Protein AF-A0ABD3Q5N9-F1 (afdb_monomer_lite)

Secondary structure (DSSP, 8-state):
-------------------------------TTPPPHHHHHHHHHHHHHHHHTT--HHHHHHHHHHHHHHHHHHHHHHHHHHHHHHHHHHS--GGG-HHHHHHHHHHHHHHHHT------

Radius of gyration: 29.47 Å; chains: 1; bounding box: 69×51×84 Å

Organism: NCBI:txid382360

Foldseek 3Di:
DDDDDDDPDDDDDDDDDDDPDDPDPPPPPDDPLADDPVVVVVLVVVVVCVVVDPDDPVVVVVSVVSVVSNVVVVVVVVVVVVVVVVCVVPVVDVVPPVVVVVVVVVVVVVVVVPDDPPDD

Sequence (120 aa):
MKAFTSLVALAVLGNAFQMPQSKKWHRPTSLKSELSPTDEMCIENVAEFCLHESCDVEEYEALINQLEDQKAHFIRHVANVESLLIRLKDSNHPEHDPDEVTSLKENIKSTLAGAPSVTP

Structure (mmCIF, N/CA/C/O backbone):
data_AF-A0ABD3Q5N9-F1
#
_entry.id   AF-A0ABD3Q5N9-F1
#
loop_
_atom_site.group_PDB
_atom_site.id
_atom_site.type_symbol
_atom_site.label_atom_id
_atom_site.label_alt_id
_atom_site.label_comp_id
_atom_site.label_asym_id
_atom_site.label_entity_id
_atom_site.label_seq_id
_atom_site.pdbx_PDB_ins_code
_atom_site.Cartn_x
_atom_site.Cartn_y
_atom_site.Cartn_z
_atom_site.occupancy
_atom_site.B_iso_or_equiv
_atom_site.auth_seq_id
_atom_site.auth_comp_id
_atom_site.auth_asym_id
_atom_site.auth_atom_id
_atom_site.pdbx_PDB_model_num
ATOM 1 N N . MET A 1 1 ? 41.271 -23.981 -7.144 1.00 37.34 1 MET A N 1
ATOM 2 C CA . MET A 1 1 ? 41.428 -23.730 -5.695 1.00 37.34 1 MET A CA 1
ATOM 3 C C . MET A 1 1 ? 40.038 -23.689 -5.065 1.00 37.34 1 MET A C 1
ATOM 5 O O . MET A 1 1 ? 39.230 -22.921 -5.552 1.00 37.34 1 MET A O 1
ATOM 9 N N . LYS A 1 2 ? 39.803 -24.573 -4.076 1.00 35.91 2 LYS A N 1
ATOM 10 C CA . LYS A 1 2 ? 38.897 -24.515 -2.894 1.00 35.91 2 LYS A CA 1
ATOM 11 C C . LYS A 1 2 ? 37.463 -23.969 -3.115 1.00 35.91 2 LYS A C 1
ATOM 13 O O . LYS A 1 2 ? 37.296 -22.783 -3.332 1.00 35.91 2 LYS A O 1
ATOM 18 N N . ALA A 1 3 ? 36.425 -24.803 -3.229 1.00 40.91 3 ALA A N 1
ATOM 19 C CA . ALA A 1 3 ? 35.703 -25.544 -2.173 1.00 40.91 3 ALA A CA 1
ATOM 20 C C . ALA A 1 3 ? 34.823 -24.662 -1.253 1.00 40.91 3 ALA A C 1
ATOM 22 O O . ALA A 1 3 ? 35.330 -23.936 -0.410 1.00 40.91 3 ALA A O 1
ATOM 23 N N . PHE A 1 4 ? 33.512 -24.777 -1.498 1.00 41.69 4 PHE A N 1
ATOM 24 C CA . PHE A 1 4 ? 32.325 -24.751 -0.632 1.00 41.69 4 PHE A CA 1
ATOM 25 C C . PHE A 1 4 ? 32.367 -24.268 0.838 1.00 41.69 4 PHE A C 1
ATOM 27 O O . PHE A 1 4 ? 33.246 -24.596 1.627 1.00 41.69 4 PHE A O 1
ATOM 34 N N . THR A 1 5 ? 31.203 -23.700 1.192 1.00 39.72 5 THR A N 1
ATOM 35 C CA . THR A 1 5 ? 30.460 -23.760 2.471 1.00 39.72 5 THR A CA 1
ATOM 36 C C . THR A 1 5 ? 30.858 -22.855 3.641 1.00 39.72 5 THR A C 1
ATOM 38 O O . THR A 1 5 ? 31.850 -23.075 4.318 1.00 39.72 5 THR A O 1
ATOM 41 N N . SER A 1 6 ? 29.948 -21.902 3.897 1.00 41.06 6 SER A N 1
ATOM 42 C CA . SER A 1 6 ? 29.183 -21.691 5.139 1.00 41.06 6 SER A CA 1
ATOM 43 C C . SER A 1 6 ? 29.929 -21.694 6.473 1.00 41.06 6 SER A C 1
ATOM 45 O O . SER A 1 6 ? 30.444 -22.724 6.888 1.00 41.06 6 SER A O 1
ATOM 47 N N . LEU A 1 7 ? 29.823 -20.581 7.206 1.00 46.78 7 LEU A N 1
ATOM 48 C CA . LEU A 1 7 ? 29.673 -20.572 8.665 1.00 46.78 7 LEU A CA 1
ATOM 49 C C . LEU A 1 7 ? 29.138 -19.200 9.106 1.00 46.78 7 LEU A C 1
ATOM 51 O O . LEU A 1 7 ? 29.884 -18.260 9.366 1.00 46.78 7 LEU A O 1
ATOM 55 N N . VAL A 1 8 ? 27.809 -19.096 9.168 1.00 43.47 8 VAL A N 1
ATOM 56 C CA . VAL A 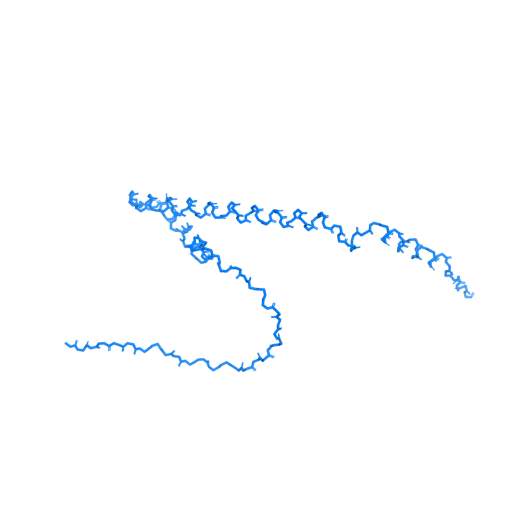1 8 ? 27.124 -18.079 9.973 1.00 43.47 8 VAL A CA 1
ATOM 57 C C . VAL A 1 8 ? 27.407 -18.426 11.432 1.00 43.47 8 VAL A C 1
ATOM 59 O O . VAL A 1 8 ? 26.953 -19.454 11.934 1.00 43.47 8 VAL A O 1
ATOM 62 N N . ALA A 1 9 ? 28.209 -17.601 12.098 1.00 44.34 9 ALA A N 1
ATOM 63 C CA . ALA A 1 9 ? 28.511 -17.757 13.511 1.00 44.34 9 ALA A CA 1
ATOM 64 C C . ALA A 1 9 ? 27.290 -17.345 14.352 1.00 44.34 9 ALA A C 1
ATOM 66 O O . ALA A 1 9 ? 27.000 -16.161 14.519 1.00 44.34 9 ALA A O 1
ATOM 67 N N . LEU A 1 10 ? 26.577 -18.339 14.888 1.00 41.94 10 LEU A N 1
ATOM 68 C CA . LEU A 1 10 ? 25.719 -18.179 16.059 1.00 41.94 10 LEU A CA 1
ATOM 69 C C . LEU A 1 10 ? 26.592 -18.090 17.316 1.00 41.94 10 LEU A C 1
ATOM 71 O O . LEU A 1 10 ? 27.362 -19.011 17.571 1.00 41.94 10 LEU A O 1
ATOM 75 N N . ALA A 1 11 ? 26.386 -17.054 18.132 1.00 39.78 11 ALA A N 1
ATOM 76 C CA . ALA A 1 11 ? 26.263 -17.168 19.591 1.00 39.78 11 ALA A CA 1
ATOM 77 C C . ALA A 1 11 ? 25.996 -15.785 20.209 1.00 39.78 11 ALA A C 1
ATOM 79 O O . ALA A 1 11 ? 26.923 -15.034 20.497 1.00 39.78 11 ALA A O 1
ATOM 80 N N . VAL A 1 12 ? 24.727 -15.465 20.473 1.00 46.62 12 VAL A N 1
ATOM 81 C CA . VAL A 1 12 ? 24.376 -14.485 21.509 1.00 46.62 12 VAL A CA 1
ATOM 82 C C . VAL A 1 12 ? 23.659 -15.252 22.611 1.00 46.62 12 VAL A C 1
ATOM 84 O O . VAL A 1 12 ? 22.549 -15.747 22.429 1.00 46.62 12 VAL A O 1
ATOM 87 N N . LEU A 1 13 ? 24.345 -15.390 23.743 1.00 49.22 13 LEU A N 1
ATOM 88 C CA . LEU A 1 13 ? 23.787 -15.867 25.001 1.00 49.22 13 LEU A CA 1
ATOM 89 C C . LEU A 1 13 ? 22.885 -14.763 25.566 1.00 49.22 13 LEU A C 1
ATOM 91 O O . LEU A 1 13 ? 23.374 -13.733 26.023 1.00 49.22 13 LEU A O 1
ATOM 95 N N . GLY A 1 14 ? 21.571 -14.976 25.513 1.00 41.62 14 GLY A N 1
ATOM 96 C CA . GLY A 1 14 ? 20.565 -14.105 26.117 1.00 41.62 14 GLY A CA 1
ATOM 97 C C . GLY A 1 14 ? 19.717 -14.897 27.106 1.00 41.62 14 GLY A C 1
ATOM 98 O O . GLY A 1 14 ? 19.040 -15.846 26.721 1.00 41.62 14 GLY A O 1
ATOM 99 N N . ASN A 1 15 ? 19.809 -14.522 28.380 1.00 43.81 15 ASN A N 1
ATOM 100 C CA . ASN A 1 15 ? 19.151 -15.145 29.525 1.00 43.81 15 ASN A CA 1
ATOM 101 C C . ASN A 1 15 ? 17.639 -15.356 29.349 1.00 43.81 15 ASN A C 1
ATOM 103 O O . ASN A 1 15 ? 16.923 -14.518 28.804 1.00 43.81 15 ASN A O 1
ATOM 107 N N . ALA A 1 16 ? 17.163 -16.469 29.909 1.00 43.06 16 ALA A N 1
ATOM 108 C CA . ALA A 1 16 ? 15.758 -16.818 30.013 1.00 43.06 16 ALA A CA 1
ATOM 109 C C . ALA A 1 16 ? 14.989 -15.794 30.865 1.0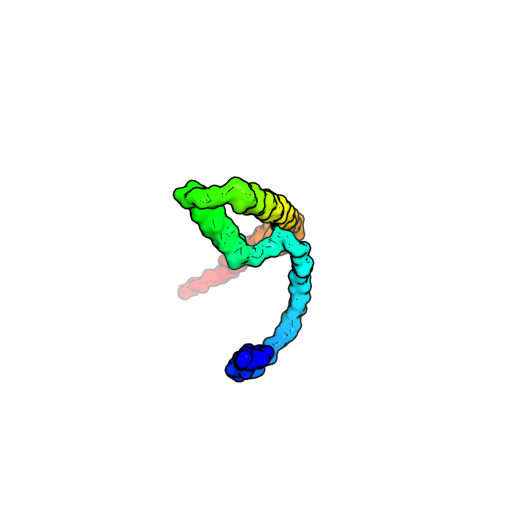0 43.06 16 ALA A C 1
ATOM 111 O O . ALA A 1 16 ? 15.178 -15.709 32.078 1.00 43.06 16 ALA A O 1
ATOM 112 N N . PHE A 1 17 ? 14.075 -15.061 30.230 1.00 43.28 17 PHE A N 1
ATOM 113 C CA . PHE A 1 17 ? 12.979 -14.364 30.897 1.00 43.28 17 PHE A CA 1
ATOM 114 C C . PHE A 1 17 ? 11.678 -15.051 30.469 1.00 43.28 17 PHE A C 1
ATOM 116 O O . PHE A 1 17 ? 11.176 -14.853 29.363 1.00 43.28 17 PHE A O 1
ATOM 123 N N . GLN A 1 18 ? 11.175 -15.948 31.318 1.00 43.56 18 GLN A N 1
ATOM 124 C CA . GLN A 1 18 ? 9.936 -16.682 31.073 1.00 43.56 18 GLN A CA 1
ATOM 125 C C . GLN A 1 18 ? 8.748 -15.751 31.350 1.00 43.56 18 GLN A C 1
ATOM 127 O O . GLN A 1 18 ? 8.299 -15.606 32.485 1.00 43.56 18 GLN A O 1
ATOM 132 N N . MET A 1 19 ? 8.256 -15.094 30.304 1.00 39.12 19 MET A N 1
ATOM 133 C CA . MET A 1 19 ? 7.057 -14.260 30.359 1.00 39.12 19 MET A CA 1
ATOM 134 C C . MET A 1 19 ? 5.802 -15.156 30.305 1.00 39.12 19 MET A C 1
ATOM 136 O O . MET A 1 19 ? 5.771 -16.105 29.512 1.00 39.12 19 MET A O 1
ATOM 140 N N . PRO A 1 20 ? 4.766 -14.912 31.131 1.00 42.91 20 PRO A N 1
ATOM 141 C CA . PRO A 1 20 ? 3.529 -15.684 31.084 1.00 42.91 20 PRO A CA 1
ATOM 142 C C . PRO A 1 20 ? 2.859 -15.535 29.713 1.00 42.91 20 PRO A C 1
ATOM 144 O O . PRO A 1 20 ? 2.778 -14.440 29.157 1.00 42.91 20 PRO A O 1
ATOM 147 N N . GLN A 1 21 ? 2.415 -16.666 29.158 1.00 47.38 21 GLN A N 1
ATOM 148 C CA . GLN A 1 21 ? 1.833 -16.785 27.821 1.00 47.38 21 GLN A CA 1
ATOM 149 C C . GLN A 1 21 ? 0.546 -15.957 27.706 1.00 47.38 21 GLN A C 1
ATOM 151 O O . GLN A 1 21 ? -0.555 -16.437 27.973 1.00 47.38 21 GLN A O 1
ATOM 156 N N . SER A 1 22 ? 0.691 -14.701 27.288 1.00 43.41 22 SER A N 1
ATOM 157 C CA . SER A 1 22 ? -0.414 -13.901 26.776 1.00 43.41 22 SER A CA 1
ATOM 158 C C . SER A 1 22 ? -0.911 -14.557 25.492 1.00 43.41 22 SER A C 1
ATOM 160 O O . SER A 1 22 ? -0.111 -14.911 24.619 1.00 43.41 22 SER A O 1
ATOM 162 N N . LYS A 1 23 ? -2.225 -14.786 25.411 1.00 49.62 23 LYS A N 1
ATOM 163 C CA . LYS A 1 23 ? -2.898 -15.419 24.274 1.00 49.62 23 LYS A CA 1
ATOM 164 C C . LYS A 1 23 ? -2.450 -14.707 23.001 1.00 49.62 23 LYS A C 1
ATOM 166 O O . LYS A 1 23 ? -2.789 -13.548 22.779 1.00 49.62 23 LYS A O 1
ATOM 171 N N . LYS A 1 24 ? -1.636 -15.399 22.202 1.00 40.03 24 LYS A N 1
ATOM 172 C CA . LYS A 1 24 ? -1.138 -14.899 20.927 1.00 40.03 24 LYS A CA 1
ATOM 173 C C . LY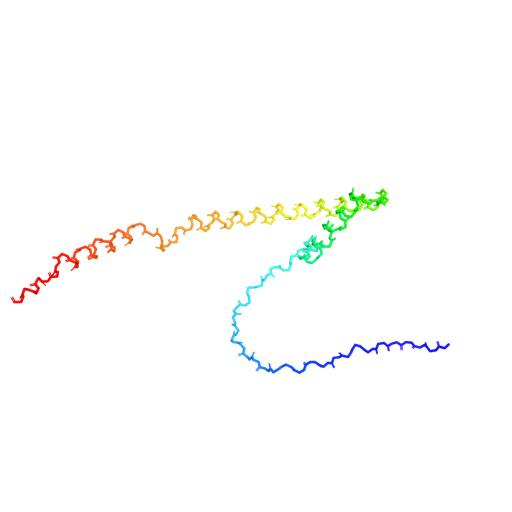S A 1 24 ? -2.354 -14.654 20.046 1.00 40.03 24 LYS A C 1
ATOM 175 O O . LYS A 1 24 ? -2.965 -15.600 19.556 1.00 40.03 24 LYS A O 1
ATOM 180 N N . TRP A 1 25 ? -2.709 -13.388 19.860 1.00 41.59 25 TRP A N 1
ATOM 181 C CA . TRP A 1 25 ? -3.486 -12.992 18.701 1.00 41.59 25 TRP A CA 1
ATOM 182 C C . TRP A 1 25 ? -2.658 -13.424 17.499 1.00 41.59 25 TRP A C 1
ATOM 184 O O . TRP A 1 25 ? -1.605 -12.851 17.218 1.00 41.59 25 TRP A O 1
ATOM 194 N N . HIS A 1 26 ? -3.072 -14.514 16.859 1.00 44.16 26 HIS A N 1
ATOM 195 C CA . HIS A 1 26 ? -2.537 -14.881 15.566 1.00 44.16 26 HIS A CA 1
ATOM 196 C C . HIS A 1 26 ? -2.869 -13.720 14.636 1.00 44.16 26 HIS A C 1
ATOM 198 O O . HIS A 1 26 ? -4.006 -13.578 14.190 1.00 44.16 26 HIS A O 1
ATOM 204 N N . ARG A 1 27 ? -1.877 -12.856 14.390 1.00 50.31 27 ARG A N 1
ATOM 205 C CA . ARG A 1 27 ? -1.890 -11.973 13.231 1.00 50.31 27 ARG A CA 1
ATOM 206 C C . ARG A 1 27 ? -2.106 -12.906 12.038 1.00 50.31 27 ARG A C 1
ATOM 208 O O . ARG A 1 27 ? -1.303 -13.832 11.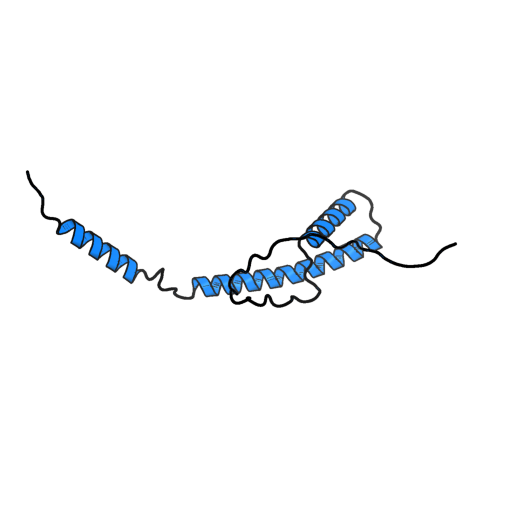885 1.00 50.31 27 ARG A O 1
ATOM 215 N N . PRO A 1 28 ? -3.177 -12.740 11.246 1.00 50.47 28 PRO A N 1
ATOM 216 C CA . PRO A 1 28 ? -3.296 -13.471 9.999 1.00 50.47 28 PRO A CA 1
ATOM 217 C C . PRO A 1 28 ? -2.005 -13.202 9.234 1.00 50.47 28 PRO A C 1
ATOM 219 O O . PRO A 1 28 ? -1.641 -12.044 9.041 1.00 50.47 28 PRO A O 1
ATOM 222 N N . THR A 1 29 ? -1.258 -14.252 8.9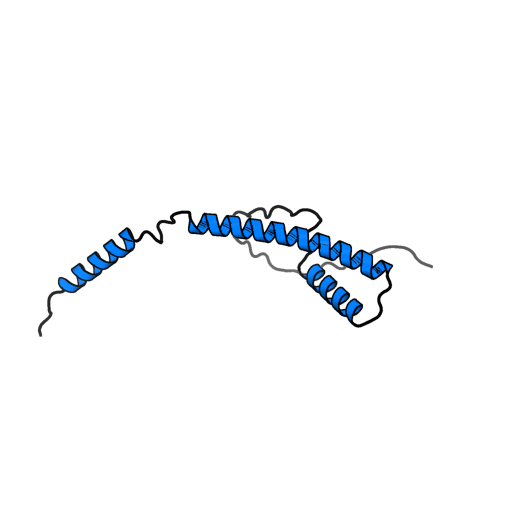05 1.00 48.75 29 THR A N 1
ATOM 223 C CA . THR A 1 29 ? -0.126 -14.157 7.986 1.00 48.75 29 THR A CA 1
ATOM 224 C C . THR A 1 29 ? -0.680 -13.603 6.682 1.00 48.75 29 THR A C 1
ATOM 226 O O . THR A 1 29 ? -1.344 -14.324 5.935 1.00 48.75 29 THR A O 1
ATOM 229 N N . SER A 1 30 ? -0.510 -12.291 6.517 1.00 42.94 30 SER A N 1
ATOM 230 C CA . SER A 1 30 ? -1.032 -11.506 5.412 1.00 42.94 30 SER A CA 1
ATOM 231 C C . SER A 1 30 ? -0.432 -12.025 4.113 1.00 42.94 30 SER A C 1
ATOM 233 O O . SER A 1 30 ? 0.695 -12.525 4.068 1.00 42.94 30 SER A O 1
ATOM 235 N N . LEU A 1 31 ? -1.262 -11.987 3.081 1.00 49.50 31 LEU A N 1
ATOM 236 C CA . LEU A 1 31 ? -0.988 -12.419 1.720 1.00 49.50 31 LEU A CA 1
ATOM 237 C C . LEU A 1 31 ? 0.341 -11.820 1.232 1.00 49.50 31 LEU A C 1
ATOM 239 O O . LEU A 1 31 ? 0.678 -10.702 1.598 1.00 49.50 31 LEU A O 1
ATOM 243 N N . LYS A 1 32 ? 1.061 -12.549 0.371 1.00 56.09 32 LYS A N 1
ATOM 244 C CA . LYS A 1 32 ? 2.394 -12.248 -0.207 1.00 56.09 32 LYS A CA 1
ATOM 245 C C . LYS A 1 32 ? 2.552 -10.892 -0.948 1.00 56.09 32 LYS A C 1
ATOM 247 O O . LYS A 1 32 ? 3.481 -10.744 -1.727 1.00 56.09 32 LYS A O 1
ATOM 252 N N . SER A 1 33 ? 1.640 -9.944 -0.764 1.00 63.88 3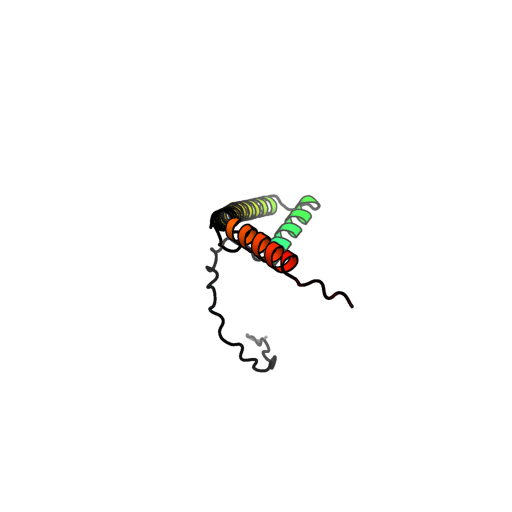3 SER A N 1
ATOM 253 C CA . SER A 1 33 ? 1.548 -8.654 -1.449 1.00 63.88 33 SER A CA 1
ATOM 254 C C . SER A 1 33 ? 1.760 -7.452 -0.519 1.00 63.88 33 SER A C 1
ATOM 256 O O . SER A 1 33 ? 1.973 -6.362 -1.035 1.00 63.88 33 SER A O 1
ATOM 258 N N . GLU A 1 34 ? 1.708 -7.620 0.806 1.00 78.31 34 GLU A N 1
ATOM 259 C CA . GLU A 1 34 ? 2.019 -6.546 1.759 1.00 78.31 34 GLU A CA 1
ATOM 260 C C . GLU A 1 34 ? 3.534 -6.471 1.960 1.00 78.31 34 GLU A C 1
ATOM 262 O O . GLU A 1 34 ? 4.153 -7.452 2.389 1.00 78.31 34 GLU A O 1
ATOM 267 N N . LEU A 1 35 ? 4.133 -5.334 1.606 1.00 83.25 35 LEU A N 1
ATOM 268 C CA . LEU A 1 35 ? 5.548 -5.091 1.859 1.00 83.25 35 LEU A CA 1
ATOM 269 C C . LEU A 1 35 ? 5.815 -4.933 3.357 1.00 83.25 35 LEU A C 1
ATOM 271 O O . LEU A 1 35 ? 4.939 -4.583 4.147 1.00 83.25 35 LEU A O 1
ATOM 275 N N . SER A 1 36 ? 7.049 -5.225 3.771 1.00 89.44 36 SER A N 1
ATOM 276 C CA . SER A 1 36 ? 7.468 -4.838 5.113 1.00 89.44 36 SER A CA 1
ATOM 277 C C . SER A 1 36 ? 7.668 -3.317 5.172 1.00 89.44 36 SER A C 1
ATOM 279 O O . SER A 1 36 ? 8.013 -2.721 4.154 1.00 89.44 36 SER A O 1
ATOM 281 N N . PRO A 1 37 ? 7.567 -2.676 6.351 1.00 89.50 37 PRO A N 1
ATOM 282 C CA . PRO A 1 37 ? 7.831 -1.238 6.476 1.00 89.50 37 PRO A CA 1
ATOM 283 C C . PRO A 1 37 ? 9.225 -0.824 5.981 1.00 89.50 37 PRO A C 1
ATOM 285 O O . PRO A 1 37 ? 9.438 0.300 5.538 1.00 89.50 37 PRO A O 1
ATOM 288 N N . THR A 1 38 ? 10.201 -1.734 6.064 1.00 90.94 38 THR A N 1
ATOM 289 C CA . THR A 1 38 ? 11.535 -1.506 5.503 1.00 90.94 38 THR A CA 1
ATOM 290 C C . THR A 1 38 ? 11.497 -1.497 3.980 1.00 90.94 38 THR A C 1
ATOM 292 O O . THR A 1 38 ? 12.092 -0.612 3.373 1.00 90.94 38 THR A O 1
ATOM 295 N N . ASP A 1 39 ? 10.779 -2.438 3.369 1.00 90.19 39 ASP A N 1
ATOM 296 C CA . ASP A 1 39 ? 10.651 -2.514 1.914 1.00 90.19 39 ASP A CA 1
ATOM 297 C C . ASP A 1 39 ? 9.826 -1.344 1.352 1.00 90.19 39 ASP A C 1
ATOM 299 O O . ASP A 1 39 ? 10.159 -0.835 0.286 1.00 90.19 39 ASP A O 1
ATOM 303 N N . GLU A 1 40 ? 8.803 -0.876 2.079 1.00 91.06 40 GLU A N 1
ATOM 304 C CA . GLU A 1 40 ? 8.025 0.334 1.754 1.00 91.06 40 GLU A CA 1
ATOM 305 C C . GLU A 1 40 ? 8.926 1.576 1.682 1.00 91.06 40 GLU A C 1
ATOM 307 O O . GLU A 1 40 ? 8.962 2.286 0.682 1.00 91.06 40 GLU A O 1
ATOM 312 N N . MET A 1 41 ? 9.753 1.794 2.701 1.00 92.75 41 MET A N 1
ATOM 313 C CA . MET A 1 41 ? 10.720 2.893 2.686 1.00 92.75 41 MET A CA 1
ATOM 314 C C . MET A 1 41 ? 11.752 2.731 1.554 1.00 92.75 41 MET A C 1
ATOM 316 O O . MET A 1 41 ? 12.172 3.709 0.936 1.00 92.75 41 MET A O 1
ATOM 320 N N . CYS A 1 42 ? 12.200 1.503 1.272 1.00 92.56 42 CYS A N 1
ATOM 321 C CA . CYS A 1 42 ? 13.126 1.250 0.170 1.00 92.56 42 CYS A CA 1
ATOM 322 C C . CYS A 1 42 ? 12.505 1.591 -1.189 1.00 92.56 42 CYS A C 1
ATOM 324 O O . CYS A 1 42 ? 13.169 2.246 -1.990 1.00 92.56 42 CYS A O 1
ATOM 326 N N . ILE A 1 43 ? 11.257 1.190 -1.446 1.00 92.88 43 ILE A N 1
ATOM 327 C CA . ILE A 1 43 ? 10.594 1.479 -2.723 1.00 92.88 43 ILE A CA 1
ATOM 328 C C . ILE A 1 43 ? 10.307 2.975 -2.889 1.00 92.88 43 ILE A C 1
ATOM 330 O O . ILE A 1 43 ? 10.482 3.498 -3.985 1.00 92.88 43 ILE A O 1
ATOM 334 N N . GLU A 1 44 ? 9.966 3.683 -1.809 1.00 92.38 44 GLU A N 1
ATOM 335 C CA . GLU A 1 44 ? 9.815 5.145 -1.815 1.00 92.38 44 GLU A CA 1
ATOM 336 C C . GLU A 1 44 ? 11.127 5.845 -2.183 1.00 92.38 44 GLU A C 1
ATOM 338 O O . GLU A 1 44 ? 11.143 6.719 -3.047 1.00 92.38 44 GLU A O 1
ATOM 343 N N . ASN A 1 45 ? 12.247 5.415 -1.594 1.00 93.31 45 ASN A N 1
ATOM 344 C CA . ASN A 1 45 ? 13.561 5.973 -1.915 1.00 93.31 45 ASN A CA 1
ATOM 345 C C . ASN A 1 45 ? 13.974 5.700 -3.369 1.00 93.31 45 ASN A C 1
ATOM 347 O O . ASN A 1 45 ? 14.568 6.570 -4.003 1.00 93.31 45 ASN A O 1
ATOM 351 N N . VAL A 1 46 ? 13.672 4.513 -3.907 1.00 93.06 46 VAL A N 1
ATOM 352 C CA . VAL A 1 46 ? 13.944 4.199 -5.321 1.00 93.06 46 VAL A CA 1
ATOM 353 C C . VAL A 1 46 ? 13.049 5.025 -6.244 1.00 93.06 46 VAL A C 1
ATOM 355 O O . VAL A 1 46 ? 13.535 5.529 -7.251 1.00 93.06 46 VAL A O 1
ATOM 358 N N . ALA A 1 47 ? 11.777 5.227 -5.896 1.00 93.62 47 ALA A N 1
ATOM 359 C CA . ALA A 1 47 ? 10.880 6.092 -6.659 1.00 93.62 47 ALA A CA 1
ATOM 360 C C . ALA A 1 47 ? 11.376 7.537 -6.687 1.00 93.62 47 ALA A C 1
ATOM 362 O O . ALA A 1 47 ? 11.457 8.132 -7.759 1.00 93.62 47 ALA A O 1
ATOM 363 N N . GLU A 1 48 ? 11.787 8.072 -5.539 1.00 94.19 48 GLU A N 1
ATOM 364 C CA . GLU A 1 48 ? 12.362 9.413 -5.455 1.00 94.19 48 GLU A CA 1
ATOM 365 C C . GLU A 1 48 ? 13.649 9.524 -6.279 1.00 94.19 48 GLU A C 1
ATOM 367 O O . GLU A 1 48 ? 13.828 10.490 -7.021 1.00 94.19 48 GLU A O 1
ATOM 372 N N . PHE A 1 49 ? 14.522 8.513 -6.204 1.00 93.25 49 PHE A N 1
ATOM 373 C CA . PHE A 1 49 ? 15.731 8.449 -7.019 1.00 93.25 49 PHE A CA 1
ATOM 374 C C . PHE A 1 49 ? 15.396 8.451 -8.511 1.00 93.25 49 PHE A C 1
ATOM 376 O O . PHE A 1 49 ? 15.930 9.280 -9.238 1.00 93.25 49 PHE A O 1
ATOM 383 N N . CYS A 1 50 ? 14.469 7.601 -8.958 1.00 93.44 50 CYS A N 1
ATOM 384 C CA . CYS A 1 50 ? 14.068 7.552 -10.360 1.00 93.44 50 CYS A CA 1
ATOM 385 C C . CYS A 1 50 ? 13.420 8.849 -10.840 1.00 93.44 50 CYS A C 1
ATOM 387 O O . CYS A 1 50 ? 13.551 9.175 -12.010 1.00 93.44 50 CYS A O 1
ATOM 389 N N . LEU A 1 51 ? 12.740 9.615 -9.984 1.00 92.50 51 LEU A N 1
ATOM 390 C CA . LEU A 1 51 ? 12.176 10.913 -10.373 1.00 92.50 51 LEU A CA 1
ATOM 391 C C . LEU A 1 51 ? 13.245 12.000 -10.579 1.00 92.50 51 LEU A C 1
ATOM 393 O O . LEU A 1 51 ? 13.020 12.926 -11.360 1.00 92.50 51 LEU A O 1
ATOM 397 N N . HIS A 1 52 ? 14.378 11.909 -9.880 1.00 91.31 52 HIS A N 1
ATOM 398 C CA . HIS A 1 52 ? 15.451 12.911 -9.920 1.00 91.31 52 HIS A CA 1
ATOM 399 C C . HIS A 1 52 ? 16.587 12.545 -10.878 1.00 91.31 52 HIS A C 1
ATOM 401 O O . HIS A 1 52 ? 17.155 13.420 -11.530 1.00 91.31 52 HIS A O 1
ATOM 407 N N . GLU A 1 53 ? 16.908 11.261 -10.963 1.00 89.06 53 GLU A N 1
ATOM 408 C CA . GLU A 1 53 ? 17.933 10.683 -11.823 1.00 89.06 53 GLU A CA 1
ATOM 409 C C . GLU A 1 53 ? 17.270 9.875 -12.945 1.00 89.06 53 GLU A C 1
ATOM 411 O O . GLU A 1 53 ? 16.127 9.448 -12.835 1.00 89.06 53 GLU A O 1
ATOM 416 N N . SER A 1 54 ? 17.963 9.635 -14.056 1.00 83.31 54 SER A N 1
ATOM 417 C CA . SER A 1 54 ? 17.381 8.846 -15.147 1.00 83.31 54 SER A CA 1
ATOM 418 C C . SER A 1 54 ? 17.406 7.345 -14.826 1.00 83.31 54 SER A C 1
ATOM 420 O O . SER A 1 54 ? 18.454 6.716 -14.982 1.00 83.31 54 SER A O 1
ATOM 422 N N . CYS A 1 55 ? 16.267 6.774 -14.430 1.00 93.12 55 CYS A N 1
ATOM 423 C CA . CYS A 1 55 ? 16.017 5.329 -14.534 1.00 93.12 55 CYS A CA 1
ATOM 424 C C . CYS A 1 55 ? 15.623 4.958 -15.971 1.00 93.12 55 CYS A C 1
ATOM 426 O O . CYS A 1 55 ? 15.129 5.809 -16.725 1.00 93.12 55 CYS A O 1
ATOM 428 N N . ASP A 1 56 ? 15.857 3.707 -16.369 1.00 93.62 56 ASP A N 1
ATOM 429 C CA . ASP A 1 56 ? 15.398 3.228 -17.675 1.00 93.62 56 ASP A CA 1
ATOM 430 C C . ASP A 1 56 ? 13.883 2.950 -17.686 1.00 93.62 56 ASP A C 1
ATOM 432 O O . ASP A 1 56 ? 13.204 2.976 -16.655 1.00 93.62 56 ASP A O 1
ATOM 436 N N . VAL A 1 57 ? 13.316 2.788 -18.884 1.00 93.94 57 VAL A N 1
ATOM 437 C CA . VAL A 1 57 ? 11.857 2.688 -19.057 1.00 93.94 57 VAL A CA 1
ATOM 438 C C . VAL A 1 57 ? 11.326 1.418 -18.397 1.00 93.94 57 VAL A C 1
ATOM 440 O O . VAL A 1 57 ? 10.269 1.439 -17.768 1.00 93.94 57 VAL A O 1
ATOM 443 N N . GLU A 1 58 ? 12.074 0.328 -18.505 1.00 93.44 58 GLU A N 1
ATOM 444 C CA . GLU A 1 58 ? 11.737 -0.967 -17.936 1.00 93.44 58 GLU A CA 1
ATOM 445 C C . GLU A 1 58 ? 11.708 -0.927 -16.399 1.00 93.44 58 GLU A C 1
ATOM 447 O O . GLU A 1 58 ? 10.781 -1.459 -15.780 1.00 93.44 58 GLU A O 1
ATOM 452 N N . GLU A 1 59 ? 12.676 -0.257 -15.772 1.00 89.81 59 GLU A N 1
ATOM 453 C CA . GLU A 1 59 ? 12.726 -0.015 -14.328 1.00 89.81 59 GLU A CA 1
ATOM 454 C C . GLU A 1 59 ? 11.542 0.837 -13.862 1.00 89.81 59 GLU A C 1
ATOM 456 O O . GLU A 1 59 ? 10.894 0.502 -12.866 1.00 89.81 59 GLU A O 1
ATOM 461 N N . TYR A 1 60 ? 11.205 1.895 -14.604 1.00 93.06 60 TYR A N 1
ATOM 462 C CA . TYR A 1 60 ? 10.039 2.732 -14.318 1.00 93.06 60 TYR A CA 1
ATOM 463 C C . TYR A 1 60 ? 8.730 1.943 -14.365 1.00 93.06 60 TYR A C 1
ATOM 465 O O . TYR A 1 60 ? 7.911 2.050 -13.451 1.00 93.06 60 TYR A O 1
ATOM 473 N N . GLU A 1 61 ? 8.521 1.141 -15.408 1.00 93.94 61 GLU A N 1
ATOM 474 C CA . GLU A 1 61 ? 7.313 0.325 -15.547 1.00 93.94 61 GLU A CA 1
ATOM 475 C C . GLU A 1 61 ? 7.203 -0.712 -14.426 1.00 93.94 61 GLU A C 1
ATOM 477 O O . GLU A 1 61 ? 6.130 -0.887 -13.839 1.00 93.94 61 GLU A O 1
ATOM 482 N N . ALA A 1 62 ? 8.308 -1.378 -14.079 1.00 91.88 62 ALA A N 1
ATOM 483 C CA . ALA A 1 62 ? 8.337 -2.323 -12.967 1.00 91.88 62 ALA A CA 1
ATOM 484 C C . ALA A 1 62 ? 7.983 -1.641 -11.636 1.00 91.88 62 ALA A C 1
ATOM 486 O O . ALA A 1 62 ? 7.166 -2.162 -10.870 1.00 91.88 62 ALA A O 1
ATOM 487 N N . LEU A 1 63 ? 8.546 -0.456 -11.389 1.00 94.19 63 LEU A N 1
ATOM 488 C CA . LEU A 1 63 ? 8.310 0.312 -10.172 1.00 94.19 63 LEU A CA 1
ATOM 489 C C . LEU A 1 63 ? 6.864 0.810 -10.069 1.00 94.19 63 LEU A C 1
ATOM 491 O O . LEU A 1 63 ? 6.257 0.714 -9.002 1.00 94.19 63 LEU A O 1
ATOM 495 N N . ILE A 1 64 ? 6.284 1.281 -11.176 1.00 94.69 64 ILE A N 1
ATOM 496 C CA . ILE A 1 64 ? 4.875 1.694 -11.241 1.00 94.69 64 ILE A CA 1
ATOM 497 C C . ILE A 1 64 ? 3.961 0.522 -10.891 1.00 94.69 64 ILE A C 1
ATOM 499 O O . ILE A 1 64 ? 3.128 0.658 -9.997 1.00 94.69 64 ILE A O 1
ATOM 503 N N . ASN A 1 65 ? 4.149 -0.637 -11.528 1.00 93.06 65 ASN A N 1
ATOM 504 C CA . ASN A 1 65 ? 3.332 -1.823 -11.254 1.00 93.06 65 ASN A CA 1
ATOM 505 C C . ASN A 1 65 ? 3.409 -2.224 -9.773 1.00 93.06 65 ASN A C 1
ATOM 507 O O . ASN A 1 65 ? 2.391 -2.502 -9.138 1.00 93.06 65 ASN A O 1
ATOM 511 N N . GLN A 1 66 ? 4.610 -2.190 -9.191 1.00 91.94 66 GLN A N 1
ATOM 512 C CA . GLN A 1 66 ? 4.795 -2.516 -7.782 1.00 91.94 66 GLN A CA 1
ATOM 513 C C . GLN A 1 66 ? 4.091 -1.509 -6.855 1.00 91.94 66 GLN A C 1
ATOM 515 O O . GLN A 1 66 ? 3.460 -1.915 -5.876 1.00 91.94 66 GLN A O 1
ATOM 520 N N . LEU A 1 67 ? 4.151 -0.210 -7.159 1.00 94.56 67 LEU A N 1
ATOM 521 C CA . LEU A 1 67 ? 3.456 0.831 -6.392 1.00 94.56 67 LEU A CA 1
ATOM 522 C C . LEU A 1 67 ? 1.928 0.741 -6.535 1.00 94.56 67 LEU A C 1
ATOM 524 O O . LEU A 1 67 ? 1.207 0.966 -5.559 1.00 94.56 67 LEU A O 1
ATOM 528 N N . GLU A 1 68 ? 1.414 0.376 -7.709 1.00 94.44 68 GLU A N 1
ATOM 529 C CA . GLU A 1 68 ? -0.018 0.134 -7.921 1.00 94.44 68 GLU A CA 1
ATOM 530 C C . GLU A 1 68 ? -0.529 -1.050 -7.090 1.00 94.44 68 GLU A C 1
ATOM 532 O O . GLU A 1 68 ? -1.580 -0.945 -6.442 1.00 94.44 68 GLU A O 1
ATOM 537 N N . ASP A 1 69 ? 0.244 -2.135 -7.019 1.00 90.44 69 ASP A N 1
ATOM 538 C CA . ASP A 1 69 ? -0.063 -3.285 -6.166 1.00 90.44 69 ASP A CA 1
ATOM 539 C C . ASP A 1 69 ? -0.086 -2.899 -4.677 1.00 90.44 69 ASP A C 1
ATOM 541 O O . ASP A 1 69 ? -1.023 -3.262 -3.950 1.00 90.44 69 ASP A O 1
ATOM 545 N N . GLN A 1 70 ? 0.890 -2.102 -4.217 1.00 91.94 70 GLN A N 1
ATOM 546 C CA . GLN A 1 70 ? 0.912 -1.597 -2.836 1.00 91.94 70 GLN A CA 1
ATOM 547 C C . GLN A 1 70 ? -0.277 -0.684 -2.536 1.00 91.94 70 GLN A C 1
ATOM 549 O O . GLN A 1 70 ? -0.941 -0.832 -1.507 1.00 91.94 70 GLN A O 1
ATOM 554 N N . LYS A 1 71 ? -0.631 0.212 -3.461 1.00 93.38 71 LYS A N 1
ATOM 555 C CA . LYS A 1 71 ? -1.815 1.069 -3.331 1.00 93.38 71 LYS A CA 1
ATOM 556 C C . LYS A 1 71 ? -3.089 0.241 -3.154 1.00 93.38 71 LYS A C 1
ATOM 558 O O . LYS A 1 71 ? -3.901 0.540 -2.275 1.00 93.38 71 LYS A O 1
ATOM 563 N N . ALA A 1 72 ? -3.278 -0.807 -3.955 1.00 90.88 72 ALA A N 1
ATOM 564 C CA . ALA A 1 72 ? -4.441 -1.686 -3.839 1.00 90.88 72 ALA A CA 1
ATOM 565 C C . ALA A 1 72 ? -4.487 -2.414 -2.484 1.00 90.88 72 ALA A C 1
ATOM 567 O O . ALA A 1 72 ? -5.570 -2.629 -1.925 1.00 90.88 72 ALA A O 1
ATOM 568 N N . HIS A 1 73 ? -3.323 -2.779 -1.941 1.00 89.62 73 HIS A N 1
ATOM 569 C CA . HIS A 1 73 ? -3.212 -3.340 -0.600 1.00 89.62 73 HIS A CA 1
ATOM 570 C C . HIS A 1 73 ? -3.637 -2.329 0.480 1.00 89.62 73 HIS A C 1
ATOM 572 O O . HIS A 1 73 ? -4.507 -2.643 1.300 1.00 89.62 73 HIS A O 1
ATOM 578 N N . PHE A 1 74 ? -3.115 -1.100 0.443 1.00 91.12 74 PHE A N 1
ATOM 579 C CA . PHE A 1 74 ? -3.454 -0.068 1.426 1.00 91.12 74 PHE A CA 1
ATOM 580 C C . PHE A 1 74 ? -4.928 0.323 1.410 1.00 91.12 74 PHE A C 1
ATOM 582 O O . PHE A 1 74 ? -5.515 0.484 2.476 1.00 91.12 74 PHE A O 1
ATOM 589 N N . ILE A 1 75 ? -5.567 0.394 0.238 1.00 94.19 75 ILE A N 1
ATOM 590 C CA . ILE A 1 75 ? -7.014 0.656 0.144 1.00 94.19 75 ILE A CA 1
ATOM 591 C C . ILE A 1 75 ? -7.810 -0.390 0.938 1.00 94.19 75 ILE A C 1
ATOM 593 O O . ILE A 1 75 ? -8.696 -0.041 1.721 1.00 94.19 75 ILE A O 1
ATOM 597 N N . ARG A 1 76 ? -7.475 -1.678 0.785 1.00 91.62 76 ARG A N 1
ATOM 598 C CA . ARG A 1 76 ? -8.110 -2.760 1.556 1.00 91.62 76 ARG A CA 1
ATOM 599 C C . ARG A 1 76 ? -7.819 -2.645 3.049 1.00 91.62 76 ARG A C 1
ATOM 601 O O . ARG A 1 76 ? -8.719 -2.870 3.858 1.00 91.62 76 ARG A O 1
ATOM 608 N N . HIS A 1 77 ? -6.585 -2.303 3.413 1.00 90.38 77 HIS A N 1
ATOM 609 C CA . HIS A 1 77 ? -6.195 -2.121 4.807 1.00 90.38 77 HIS A CA 1
ATOM 610 C C . HIS A 1 77 ? -6.986 -0.987 5.473 1.00 90.38 77 HIS A C 1
ATOM 612 O O . HIS A 1 77 ? -7.590 -1.202 6.524 1.00 90.38 77 HIS A O 1
ATOM 618 N N . VAL A 1 78 ? -7.054 0.184 4.833 1.00 94.38 78 VAL A N 1
ATOM 619 C CA . VAL A 1 78 ? -7.813 1.348 5.313 1.00 94.38 78 VAL A CA 1
ATOM 620 C C . VAL A 1 78 ? -9.287 0.998 5.477 1.00 94.38 78 VAL A C 1
ATOM 622 O O . VAL A 1 78 ? -9.832 1.213 6.555 1.00 94.38 78 VAL A O 1
ATOM 625 N N . ALA A 1 79 ? -9.909 0.357 4.483 1.00 95.00 79 ALA A N 1
ATOM 626 C CA . ALA A 1 79 ? -11.310 -0.058 4.576 1.00 95.00 79 ALA A CA 1
ATOM 627 C C . ALA A 1 79 ? -11.574 -1.004 5.767 1.00 95.00 79 ALA A C 1
ATOM 629 O O . ALA A 1 79 ? -12.602 -0.910 6.440 1.00 95.00 79 ALA A O 1
ATOM 630 N N . ASN A 1 80 ? -10.638 -1.912 6.065 1.00 93.06 80 ASN A N 1
ATOM 631 C CA . ASN A 1 80 ? -10.739 -2.785 7.233 1.00 93.06 80 ASN A CA 1
ATOM 632 C C . ASN A 1 80 ? -10.615 -2.001 8.552 1.00 93.06 80 ASN A C 1
ATOM 634 O O . ASN A 1 80 ? -11.401 -2.218 9.474 1.00 93.06 80 ASN A O 1
ATOM 638 N N . VAL A 1 81 ? -9.660 -1.072 8.641 1.00 94.56 81 VAL A N 1
ATOM 639 C CA . VAL A 1 81 ? -9.492 -0.202 9.818 1.00 94.56 81 VAL A CA 1
ATOM 640 C C . VAL A 1 81 ? -10.734 0.665 10.037 1.00 94.56 81 VAL A C 1
ATOM 642 O O . VAL A 1 81 ? -11.223 0.749 11.162 1.00 94.56 81 VAL A O 1
ATOM 645 N N . GLU A 1 82 ? -11.298 1.244 8.979 1.00 95.69 82 GLU A N 1
ATOM 646 C CA . GLU A 1 82 ? -12.545 2.015 9.038 1.00 95.69 82 GLU A CA 1
ATOM 647 C C . GLU A 1 82 ? -13.720 1.161 9.519 1.00 95.69 82 GLU A C 1
ATOM 649 O O . GLU A 1 82 ? -14.472 1.584 10.397 1.00 95.69 82 GLU A O 1
ATOM 654 N N . SER A 1 83 ? -13.852 -0.070 9.016 1.00 92.56 83 SER A N 1
ATOM 655 C CA . SER A 1 83 ? -14.883 -1.005 9.479 1.00 92.56 83 SER A CA 1
ATOM 656 C C . SER A 1 83 ? -14.759 -1.302 10.977 1.00 92.56 83 SER A C 1
ATOM 658 O O . SER A 1 83 ? -15.761 -1.307 11.696 1.00 92.56 83 SER A O 1
ATOM 660 N N . LEU A 1 84 ? -13.537 -1.517 11.476 1.00 91.00 84 LEU A N 1
ATOM 661 C CA . LEU A 1 84 ? -13.288 -1.711 12.906 1.00 91.00 84 LEU A CA 1
ATOM 662 C C . LEU A 1 84 ? -13.622 -0.457 13.717 1.00 91.00 84 LEU A C 1
ATOM 664 O O . LEU A 1 84 ? -14.256 -0.570 14.764 1.00 91.00 84 LEU A O 1
ATOM 668 N N . LEU A 1 85 ? -13.242 0.725 13.228 1.00 90.44 85 LEU A N 1
ATOM 669 C CA . LEU A 1 85 ? -13.535 1.998 13.881 1.00 90.44 85 LEU A CA 1
ATOM 670 C C . LEU A 1 85 ? -15.043 2.233 14.006 1.00 90.44 85 LEU A C 1
ATOM 672 O O . LEU A 1 85 ? -15.511 2.590 15.083 1.00 90.44 85 LEU A O 1
ATOM 676 N N . ILE A 1 86 ? -15.805 1.998 12.935 1.00 90.56 86 ILE A N 1
ATOM 677 C CA . ILE A 1 86 ? -17.271 2.102 12.947 1.00 90.56 86 ILE A CA 1
ATOM 678 C C . ILE A 1 86 ? -17.847 1.151 13.994 1.00 90.56 86 ILE A C 1
ATOM 680 O O . ILE A 1 86 ? -18.580 1.580 14.876 1.00 90.56 86 ILE A O 1
ATOM 684 N N . ARG A 1 87 ? -17.437 -0.122 13.972 1.00 86.56 87 ARG A N 1
ATOM 685 C CA . ARG A 1 87 ? -17.917 -1.121 14.936 1.00 86.56 87 ARG A CA 1
ATOM 686 C C . ARG A 1 87 ? -17.606 -0.753 16.382 1.00 86.56 87 ARG A C 1
ATOM 688 O O . ARG A 1 87 ? -18.432 -1.028 17.237 1.00 86.56 87 ARG A O 1
ATOM 695 N N . LEU A 1 88 ? -16.441 -0.167 16.657 1.00 83.94 88 LEU A N 1
ATOM 696 C CA . LEU A 1 88 ? -16.064 0.286 18.001 1.00 83.94 88 LEU A CA 1
ATOM 697 C C . LEU A 1 88 ? -16.833 1.534 18.446 1.00 83.94 88 LEU A C 1
ATOM 699 O O . LEU A 1 88 ? -17.064 1.712 19.637 1.00 83.94 88 LEU A O 1
ATOM 703 N N . LYS A 1 89 ? -17.224 2.403 17.510 1.00 82.44 89 LYS A N 1
ATOM 704 C CA . LYS A 1 89 ? -18.076 3.562 17.804 1.00 82.44 89 LYS A CA 1
ATOM 705 C C . LYS A 1 89 ? -19.531 3.156 18.036 1.00 82.44 89 LYS A C 1
ATOM 707 O O . LYS A 1 89 ? -20.180 3.720 18.908 1.00 82.44 89 LYS A O 1
ATOM 712 N N . ASP A 1 90 ? -20.011 2.175 17.280 1.00 80.50 90 ASP A N 1
ATOM 713 C CA . ASP A 1 90 ? -21.394 1.697 17.331 1.00 80.50 90 ASP A CA 1
ATOM 714 C C . ASP A 1 90 ? -21.620 0.639 18.422 1.00 80.50 90 ASP A C 1
ATOM 716 O O . ASP A 1 90 ? -22.763 0.312 18.735 1.00 80.50 90 ASP A O 1
ATOM 720 N N . SER A 1 91 ? -20.559 0.077 19.016 1.00 67.62 91 SER A N 1
ATOM 721 C CA . SER A 1 91 ? -20.663 -1.064 19.934 1.00 67.62 91 SER A CA 1
ATOM 722 C C . SER A 1 91 ? -21.305 -0.760 21.290 1.00 67.62 91 SER A C 1
ATOM 724 O O . SER A 1 91 ? -21.321 -1.666 22.120 1.00 67.62 91 SER A O 1
ATOM 726 N N . ASN A 1 92 ? -21.859 0.444 21.522 1.00 58.75 92 ASN A N 1
ATOM 727 C CA . ASN A 1 92 ? -22.498 0.844 22.786 1.00 58.75 92 ASN A CA 1
ATOM 728 C C . ASN A 1 92 ? -21.710 0.306 23.992 1.00 58.75 92 ASN A C 1
ATOM 730 O O . ASN A 1 92 ? -22.238 -0.415 24.840 1.00 58.75 92 ASN A O 1
ATOM 734 N N . HIS A 1 93 ? -20.397 0.567 24.017 1.00 58.00 93 HIS A N 1
ATOM 735 C CA . HIS A 1 93 ? -19.587 0.151 25.151 1.00 58.00 93 HIS A CA 1
ATOM 736 C C . HIS A 1 93 ? -20.127 0.849 26.412 1.00 58.00 93 HIS A C 1
ATOM 738 O O . HIS A 1 93 ? -20.217 2.078 26.419 1.00 58.00 93 HIS A O 1
ATOM 744 N N . PRO A 1 94 ? -20.463 0.098 27.478 1.00 55.38 94 PRO A N 1
ATOM 745 C CA . PRO A 1 94 ? -21.091 0.645 28.683 1.00 55.38 94 PRO A CA 1
ATOM 746 C C . PRO A 1 94 ? -20.221 1.679 29.415 1.00 55.38 94 PRO A C 1
ATOM 748 O O . PRO A 1 94 ? -20.731 2.449 30.214 1.00 55.38 94 PRO A O 1
ATOM 751 N N . GLU A 1 95 ? -18.927 1.789 29.088 1.00 56.19 95 GLU A N 1
ATOM 752 C CA . GLU A 1 95 ? -18.053 2.850 29.617 1.00 56.19 95 GLU A CA 1
ATOM 753 C C . GLU A 1 95 ? -18.418 4.269 29.123 1.00 56.19 95 GLU A C 1
ATOM 755 O O . GLU A 1 95 ? -17.863 5.268 29.589 1.00 56.19 95 GLU A O 1
ATOM 760 N N . HIS A 1 96 ? -19.374 4.378 28.201 1.00 53.72 96 HIS A N 1
ATOM 761 C CA . HIS A 1 96 ? -20.012 5.626 27.791 1.00 53.72 96 HIS A CA 1
ATOM 762 C C . HIS A 1 96 ? -21.540 5.511 27.824 1.00 53.72 96 HIS A C 1
ATOM 764 O O . HIS A 1 96 ? -22.219 6.020 26.936 1.00 53.72 96 HIS A O 1
ATOM 770 N N . ASP A 1 97 ? -22.103 4.863 28.849 1.00 62.53 97 ASP A N 1
ATOM 771 C CA . ASP A 1 97 ? -23.524 5.038 29.141 1.00 62.53 97 ASP A CA 1
ATOM 772 C C . ASP A 1 97 ? -23.752 6.445 29.745 1.00 62.53 97 ASP A C 1
ATOM 774 O O . ASP A 1 97 ? -23.312 6.721 30.872 1.00 62.53 97 ASP A O 1
ATOM 778 N N . PRO A 1 98 ? -24.399 7.378 29.016 1.00 62.66 98 PRO A N 1
ATOM 779 C CA . PRO A 1 98 ? -24.697 8.704 29.546 1.00 62.66 98 PRO A CA 1
ATOM 780 C C . PRO A 1 98 ? -25.573 8.637 30.803 1.00 62.66 98 PRO A C 1
ATOM 782 O O . PRO A 1 98 ? -25.495 9.550 31.631 1.00 62.66 98 PRO A O 1
ATOM 785 N N . ASP A 1 99 ? -26.353 7.572 30.993 1.00 67.50 99 ASP A N 1
ATOM 786 C CA . ASP A 1 99 ? -27.218 7.406 32.158 1.00 67.50 99 ASP A CA 1
ATOM 787 C C . ASP A 1 99 ? -26.409 7.025 33.405 1.00 67.50 99 ASP A C 1
ATOM 789 O O . ASP A 1 99 ? -26.668 7.564 34.485 1.00 67.50 99 ASP A O 1
ATOM 793 N N . GLU A 1 100 ? -25.357 6.208 33.273 1.00 67.06 100 GLU A N 1
ATOM 794 C CA . GLU A 1 100 ? -24.427 5.923 34.376 1.00 67.06 100 GLU A CA 1
ATOM 795 C C . GLU A 1 100 ? -23.643 7.174 34.790 1.00 67.06 100 GLU A C 1
ATOM 797 O O . GLU A 1 100 ? -23.527 7.469 35.983 1.00 67.06 100 GLU A O 1
ATOM 802 N N . VAL A 1 101 ? -23.171 7.972 33.824 1.00 72.25 101 VAL A N 1
ATOM 803 C CA . VAL A 1 101 ? -22.478 9.245 34.101 1.00 72.25 101 VAL A CA 1
ATOM 804 C C . VAL A 1 101 ? -23.417 10.242 34.783 1.00 72.25 101 VAL A C 1
ATOM 806 O O . VAL A 1 101 ? -23.025 10.934 35.728 1.00 72.25 101 VAL A O 1
ATOM 809 N N . THR A 1 102 ? -24.673 10.307 34.341 1.00 78.25 102 THR A N 1
ATOM 810 C CA . THR A 1 102 ? -25.687 11.198 34.922 1.00 78.25 102 THR A CA 1
ATOM 811 C C . THR A 1 102 ? -26.075 10.749 36.332 1.00 78.25 102 THR A C 1
ATOM 813 O O . THR A 1 102 ? -26.143 11.574 37.245 1.00 78.25 102 THR A O 1
ATOM 816 N N . SER A 1 103 ? -26.236 9.442 36.543 1.00 80.06 103 SER A N 1
ATOM 817 C CA . SER A 1 103 ? -26.513 8.839 37.850 1.00 80.06 103 SER A CA 1
ATOM 818 C C . SER A 1 103 ? -25.358 9.051 38.835 1.00 80.06 103 SER A C 1
ATOM 820 O O . SER A 1 103 ? -25.569 9.437 39.987 1.00 80.06 103 SER A O 1
ATOM 822 N N . LEU A 1 104 ? -24.110 8.898 38.382 1.00 81.69 104 LEU A N 1
ATOM 823 C CA . LEU A 1 104 ? -22.924 9.176 39.192 1.00 81.69 104 LEU A CA 1
ATOM 824 C C . LEU A 1 104 ? -22.839 10.661 39.576 1.00 81.69 104 LEU A C 1
ATOM 826 O O . LEU A 1 104 ? -22.557 10.990 40.730 1.00 81.69 104 LEU A O 1
ATOM 830 N N . LYS A 1 105 ? -23.137 11.566 38.638 1.00 84.31 105 LYS A N 1
ATOM 831 C CA . LYS A 1 105 ? -23.147 13.016 38.877 1.00 84.31 105 LYS A CA 1
ATOM 832 C C . LYS A 1 105 ? -24.179 13.424 39.931 1.00 84.31 105 LYS A C 1
ATOM 834 O O . LYS A 1 105 ? -23.852 14.220 40.814 1.00 84.31 105 LYS A O 1
ATOM 839 N N . GLU A 1 106 ? -25.393 12.881 39.874 1.00 84.75 106 GLU A N 1
ATOM 840 C CA . GLU A 1 106 ? -26.429 13.157 40.879 1.00 84.75 106 GLU A CA 1
ATOM 841 C C . GLU A 1 106 ? -26.084 12.552 42.249 1.00 84.75 106 GLU A C 1
ATOM 843 O O . GLU A 1 106 ? -26.249 13.221 43.272 1.00 84.75 106 GLU A O 1
ATOM 848 N N . ASN A 1 107 ? -25.493 11.353 42.291 1.00 84.94 107 ASN A N 1
ATOM 849 C CA . ASN A 1 107 ? -25.017 10.752 43.543 1.00 84.94 107 ASN A CA 1
ATOM 850 C C . ASN A 1 107 ? -23.914 11.583 44.221 1.00 84.94 107 ASN A C 1
ATOM 852 O O . ASN A 1 107 ? -23.964 11.818 45.433 1.00 84.94 107 ASN A O 1
ATOM 856 N N . ILE A 1 108 ? -22.940 12.090 43.458 1.00 86.44 108 ILE A N 1
ATOM 857 C CA . ILE A 1 108 ? -21.888 12.978 43.984 1.00 86.44 108 ILE A CA 1
ATOM 858 C C . ILE A 1 108 ? -22.501 14.271 44.534 1.00 86.44 108 ILE A C 1
ATOM 860 O O . ILE A 1 108 ? -22.155 14.712 45.631 1.00 86.44 108 ILE A O 1
ATOM 864 N N . LYS A 1 109 ? -23.450 14.867 43.806 1.00 86.44 109 LYS A N 1
ATOM 865 C CA . LYS A 1 109 ? -24.128 16.105 44.208 1.00 86.44 109 LYS A CA 1
ATOM 866 C C . LYS A 1 109 ? -24.937 15.930 45.495 1.00 86.44 109 LYS A C 1
ATOM 868 O O . LYS A 1 109 ? -24.876 16.791 46.369 1.00 86.44 109 LYS A O 1
ATOM 873 N N . SER A 1 110 ? -25.641 14.808 45.637 1.00 81.12 110 SER A N 1
ATOM 874 C CA . SER A 1 110 ? -26.371 14.453 46.859 1.00 81.12 110 SER A CA 1
ATOM 875 C C . SER A 1 110 ? -25.427 14.259 48.053 1.00 81.12 110 SER A C 1
ATOM 877 O O . SER A 1 110 ? -25.661 14.810 49.128 1.00 81.12 110 SER A O 1
ATOM 879 N N . THR A 1 111 ? -24.302 13.570 47.842 1.00 82.50 111 THR A N 1
ATOM 880 C CA . THR A 1 111 ? -23.288 13.327 48.884 1.00 82.50 111 THR A CA 1
ATOM 881 C C . THR A 1 111 ? -22.648 14.628 49.379 1.00 82.50 111 THR A C 1
ATOM 883 O O . THR A 1 111 ? -22.439 14.802 50.577 1.00 82.50 111 THR A O 1
ATOM 886 N N . LEU A 1 112 ? -22.382 15.574 48.475 1.00 79.69 112 LEU A N 1
ATOM 887 C CA . LEU A 1 112 ? -21.841 16.890 48.827 1.00 79.69 112 LEU A CA 1
ATOM 888 C C . LEU A 1 112 ? -22.875 17.795 49.513 1.00 79.69 112 LEU A C 1
ATOM 890 O O . LEU A 1 112 ? -22.508 18.582 50.380 1.00 79.69 112 LEU A O 1
ATOM 894 N N . ALA A 1 113 ? -24.159 17.679 49.161 1.00 74.62 113 ALA A N 1
ATOM 895 C CA . ALA A 1 113 ? -25.239 18.428 49.806 1.00 74.62 113 ALA A CA 1
ATOM 896 C C . ALA A 1 113 ? -25.582 17.903 51.215 1.00 74.62 113 ALA A C 1
ATOM 898 O O . ALA A 1 113 ? -26.111 18.652 52.033 1.00 74.62 113 ALA A O 1
ATOM 899 N N . GLY A 1 114 ? -25.288 16.630 51.496 1.00 63.88 114 GLY A N 1
ATOM 900 C CA . GLY A 1 114 ? -25.520 15.983 52.791 1.00 63.88 114 GLY A CA 1
ATOM 901 C C . GLY A 1 114 ? -24.359 16.078 53.787 1.00 63.88 114 GLY A C 1
ATOM 902 O O . GLY A 1 114 ? -24.490 15.571 54.901 1.00 63.88 114 GLY A O 1
ATOM 903 N N . ALA A 1 115 ? -23.229 16.694 53.424 1.00 57.72 115 ALA A N 1
ATOM 904 C CA . ALA A 1 115 ? -22.102 16.851 54.338 1.00 57.72 115 ALA A CA 1
ATOM 905 C C . ALA A 1 115 ? -22.497 17.781 55.508 1.00 57.72 115 ALA A C 1
ATOM 907 O O . ALA A 1 115 ? -22.831 18.945 55.265 1.00 57.72 115 ALA A O 1
ATOM 908 N N . PRO A 1 116 ? -22.478 17.316 56.774 1.00 56.06 116 PRO A N 1
ATOM 909 C CA . PRO A 1 116 ? -22.794 18.174 57.905 1.00 56.06 116 PRO A CA 1
ATOM 910 C C . PRO A 1 116 ? -21.747 19.284 57.987 1.00 56.06 116 PRO A C 1
ATOM 912 O O . PRO A 1 116 ? -20.543 19.018 58.012 1.00 56.06 116 PRO A O 1
ATOM 915 N N . SER A 1 117 ? -22.206 20.535 58.029 1.00 52.91 117 SER A N 1
ATOM 916 C CA . SER A 1 117 ? -21.355 21.677 58.332 1.00 52.91 117 SER A CA 1
ATOM 917 C C . SER A 1 117 ? -20.729 21.453 59.707 1.00 52.91 117 SER A C 1
ATOM 919 O O . SER A 1 117 ? -21.398 21.599 60.731 1.00 52.91 117 SER A O 1
ATOM 921 N N . VAL A 1 118 ? -19.454 21.073 59.741 1.00 58.09 118 VAL A N 1
ATOM 922 C CA . VAL A 1 118 ? -18.656 21.124 60.965 1.00 58.09 118 VAL A CA 1
ATOM 923 C C . VAL A 1 118 ? -18.370 22.602 61.216 1.00 58.09 118 VAL A C 1
ATOM 925 O O . VAL A 1 118 ? -17.376 23.150 60.747 1.00 58.09 118 VAL A O 1
ATOM 928 N N . THR A 1 119 ? -19.313 23.278 61.865 1.00 51.50 119 THR A N 1
ATOM 929 C CA . THR A 1 119 ? -19.090 24.599 62.456 1.00 51.50 119 THR A CA 1
ATOM 930 C C . THR A 1 119 ? -18.275 24.420 63.741 1.00 51.50 119 THR A C 1
ATOM 932 O O . THR A 1 119 ? -18.703 23.622 64.580 1.00 51.50 119 THR A O 1
ATOM 935 N N . PRO A 1 120 ? -17.115 25.090 63.875 1.00 57.19 120 PRO A N 1
ATOM 936 C CA . PRO A 1 120 ? -16.284 25.043 65.077 1.00 57.19 120 PRO A CA 1
ATOM 937 C C . PRO A 1 120 ? -16.927 25.753 66.273 1.00 57.19 120 PRO A C 1
ATOM 939 O O . PRO A 1 120 ? -17.766 26.658 66.052 1.00 57.19 120 PRO A O 1
#

pLDDT: mean 72.82, std 20.81, range [35.91, 95.69]